Protein AF-A0A3N5YZ69-F1 (afdb_monomer_lite)

Foldseek 3Di:
DPPDDDDDDDDPDLVVVLVVQVVCPPNHADPDDPVSNVVNVVVVVVVCVVVVVVVVD

Secondary structure (DSSP, 8-state):
-----------S-HHHHHHHHHHTGGG----S-HHHHHHHHHHHHHHHHHTTGGG--

pLDDT: mean 93.38, std 9.75, range [52.69, 98.56]

Sequence (57 aa):
EDGSVTLNLNVAALDAVKRWVMRYGKEAEVLEPRELRMMVMEEVKKMGKVYGMDYLQ

Structure (mmCIF, N/CA/C/O backbone):
data_AF-A0A3N5YZ69-F1
#
_entry.id   AF-A0A3N5YZ69-F1
#
loop_
_atom_site.group_PDB
_atom_site.id
_atom_site.type_symbol
_atom_site.label_atom_id
_atom_site.label_alt_id
_atom_site.label_comp_id
_atom_site.label_asym_id
_atom_site.label_entity_id
_atom_site.label_seq_id
_atom_site.pdbx_PDB_ins_code
_atom_site.Cartn_x
_atom_site.Cartn_y
_atom_site.Cartn_z
_atom_site.occupancy
_atom_site.B_iso_or_equiv
_atom_site.auth_seq_id
_atom_site.auth_comp_id
_atom_site.auth_asym_id
_atom_site.auth_atom_id
_atom_site.pdbx_PDB_model_num
ATOM 1 N N . GLU A 1 1 ? 21.633 13.081 2.054 1.00 55.44 1 GLU A N 1
ATOM 2 C CA . GLU A 1 1 ? 20.639 12.295 1.297 1.00 55.44 1 GLU A CA 1
ATOM 3 C C . GLU A 1 1 ? 19.747 11.596 2.305 1.00 55.44 1 GLU A C 1
ATOM 5 O O . GLU A 1 1 ? 20.244 11.244 3.369 1.00 55.44 1 GLU A O 1
ATOM 10 N N . ASP A 1 2 ? 18.451 11.479 2.034 1.00 88.25 2 ASP A N 1
ATOM 11 C CA . ASP A 1 2 ? 17.476 10.897 2.971 1.00 88.25 2 ASP A CA 1
ATOM 12 C C . ASP A 1 2 ? 17.518 9.357 3.023 1.00 88.25 2 ASP A C 1
ATOM 14 O O . ASP A 1 2 ? 16.805 8.745 3.813 1.00 88.25 2 ASP A O 1
ATOM 18 N N . GLY A 1 3 ? 18.381 8.730 2.214 1.00 92.81 3 GLY A N 1
ATOM 19 C CA . GLY A 1 3 ? 18.560 7.280 2.163 1.00 92.81 3 GLY A CA 1
ATOM 20 C C . GLY A 1 3 ? 17.431 6.534 1.446 1.00 92.81 3 GLY A C 1
ATOM 21 O O . GLY A 1 3 ? 17.405 5.305 1.494 1.00 92.81 3 GLY A O 1
ATOM 22 N N . SER A 1 4 ? 16.506 7.245 0.792 1.00 93.94 4 SER A N 1
ATOM 23 C CA . SER A 1 4 ? 15.409 6.640 0.035 1.00 93.94 4 SER A CA 1
ATOM 24 C C . SER A 1 4 ? 15.882 6.007 -1.282 1.00 93.94 4 SER A C 1
ATOM 26 O O . SER A 1 4 ? 16.926 6.356 -1.836 1.00 93.94 4 SER A O 1
ATOM 28 N N . VAL A 1 5 ? 15.105 5.047 -1.799 1.00 95.75 5 VAL A N 1
ATOM 29 C CA . VAL A 1 5 ? 15.350 4.396 -3.096 1.00 95.75 5 VAL A CA 1
ATOM 30 C C . VAL A 1 5 ? 14.057 4.289 -3.899 1.00 95.75 5 VAL A C 1
ATOM 32 O O . VAL A 1 5 ? 12.992 4.024 -3.347 1.00 95.75 5 VAL A O 1
ATOM 35 N N . THR A 1 6 ? 14.151 4.458 -5.220 1.00 96.56 6 THR A N 1
ATOM 36 C CA . THR A 1 6 ? 13.022 4.236 -6.137 1.00 96.56 6 THR A C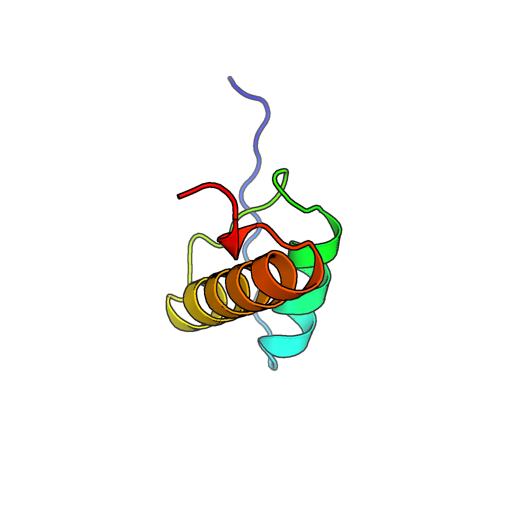A 1
ATOM 37 C C . THR A 1 6 ? 13.108 2.840 -6.746 1.00 96.56 6 THR A C 1
ATOM 39 O O . THR A 1 6 ? 14.100 2.494 -7.387 1.00 96.56 6 THR A O 1
ATOM 42 N N . LEU A 1 7 ? 12.051 2.046 -6.573 1.00 96.38 7 LEU A N 1
ATOM 43 C CA . LEU A 1 7 ? 11.904 0.723 -7.175 1.00 96.38 7 LEU A CA 1
ATOM 44 C C . LEU A 1 7 ? 10.914 0.788 -8.343 1.00 96.38 7 LEU A C 1
ATOM 46 O O . LEU A 1 7 ? 9.748 1.116 -8.146 1.00 96.38 7 LEU A O 1
ATOM 50 N N . ASN A 1 8 ? 11.365 0.406 -9.538 1.00 97.25 8 ASN A N 1
ATOM 51 C CA . ASN A 1 8 ? 10.529 0.314 -10.736 1.00 97.25 8 ASN A CA 1
ATOM 52 C C . ASN A 1 8 ? 10.273 -1.156 -11.088 1.00 97.25 8 ASN A C 1
ATOM 54 O O . ASN A 1 8 ? 11.211 -1.952 -11.138 1.00 97.25 8 ASN A O 1
ATOM 58 N N . LEU A 1 9 ? 9.012 -1.521 -11.334 1.00 95.62 9 LEU A N 1
ATOM 59 C CA . LEU A 1 9 ? 8.587 -2.903 -11.573 1.00 95.62 9 LEU A CA 1
ATOM 60 C C . LEU A 1 9 ? 7.684 -2.997 -12.806 1.00 95.62 9 LEU A C 1
ATOM 62 O O . LEU A 1 9 ? 6.723 -2.244 -12.932 1.00 95.62 9 LEU A O 1
ATOM 66 N N . ASN A 1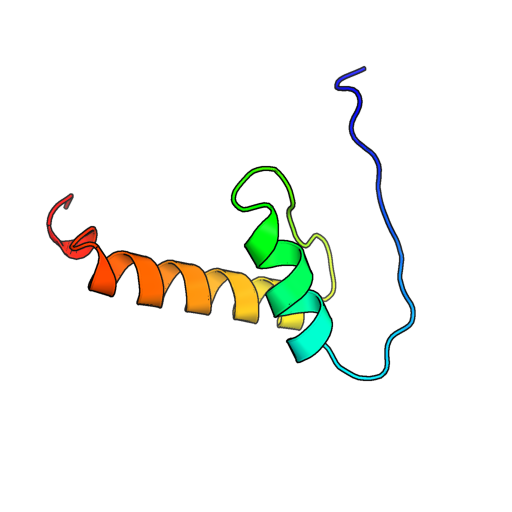 10 ? 7.930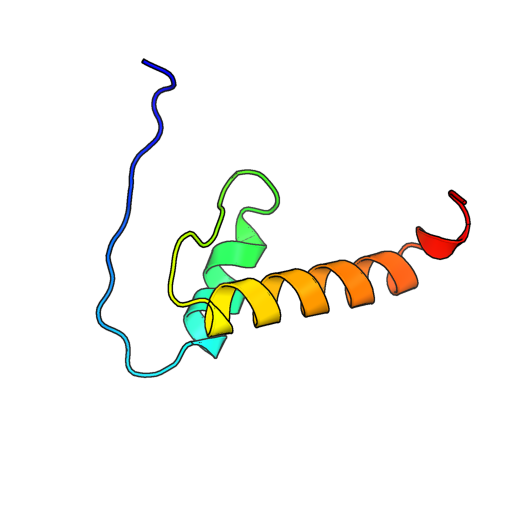 -3.997 -13.653 1.00 96.69 10 ASN A N 1
ATOM 67 C CA . ASN A 1 10 ? 6.993 -4.417 -14.695 1.00 96.69 10 ASN A CA 1
ATOM 68 C C . ASN A 1 10 ? 6.187 -5.607 -14.171 1.00 96.69 10 ASN A C 1
ATOM 70 O O . ASN A 1 10 ? 6.737 -6.686 -13.953 1.00 96.69 10 ASN A O 1
ATOM 74 N N . VAL A 1 11 ? 4.891 -5.407 -13.936 1.00 94.75 11 VAL A N 1
ATOM 75 C CA . VAL A 1 11 ? 4.011 -6.395 -13.296 1.00 94.75 11 VAL A CA 1
ATOM 76 C C . VAL A 1 11 ? 2.731 -6.600 -14.093 1.00 94.75 11 VAL A C 1
ATOM 78 O O . VAL A 1 11 ? 2.240 -5.686 -14.745 1.00 94.75 11 VAL A O 1
ATOM 81 N N . ALA A 1 12 ? 2.158 -7.798 -13.991 1.00 94.19 12 ALA A N 1
ATOM 82 C CA . ALA A 1 12 ? 0.881 -8.121 -14.626 1.00 94.19 12 ALA A CA 1
ATOM 83 C C . ALA A 1 12 ? -0.345 -7.761 -13.762 1.00 94.19 12 ALA A C 1
ATOM 85 O O . ALA A 1 12 ? -1.461 -7.755 -14.271 1.00 94.19 12 ALA A O 1
ATOM 86 N N . ALA A 1 13 ? -0.166 -7.492 -12.460 1.00 96.31 13 ALA A N 1
ATOM 87 C CA . ALA A 1 13 ? -1.273 -7.261 -11.530 1.00 96.31 13 ALA A CA 1
ATOM 88 C C . ALA A 1 13 ? -0.930 -6.230 -10.443 1.00 96.31 13 ALA A C 1
ATOM 90 O O . ALA A 1 13 ? -0.046 -6.452 -9.612 1.00 96.31 13 ALA A O 1
ATOM 91 N N . LEU A 1 14 ? -1.688 -5.129 -10.403 1.00 97.75 14 LEU A N 1
ATOM 92 C CA . LEU A 1 14 ? -1.508 -4.051 -9.424 1.00 97.75 14 LEU A CA 1
ATOM 93 C C . LEU A 1 14 ? -1.954 -4.441 -8.008 1.00 97.75 14 LEU A C 1
ATOM 95 O O . LEU A 1 14 ? -1.379 -3.959 -7.037 1.00 97.75 14 LEU A O 1
ATOM 99 N N . ASP A 1 15 ? -2.912 -5.359 -7.856 1.00 97.56 15 ASP A N 1
ATOM 100 C CA . ASP A 1 15 ? -3.396 -5.792 -6.536 1.00 97.56 15 ASP A CA 1
ATOM 101 C C . ASP A 1 15 ? -2.313 -6.446 -5.671 1.00 97.56 15 ASP A C 1
ATOM 103 O O . ASP A 1 15 ? -2.282 -6.250 -4.452 1.00 97.56 15 ASP A O 1
ATOM 107 N N . ALA A 1 16 ? -1.417 -7.224 -6.285 1.00 96.69 16 ALA A N 1
ATOM 108 C CA . ALA A 1 16 ? -0.294 -7.838 -5.584 1.00 96.69 16 ALA A CA 1
ATOM 109 C C . ALA A 1 16 ? 0.693 -6.768 -5.096 1.00 96.69 16 ALA A C 1
ATOM 111 O O . ALA A 1 16 ? 1.120 -6.798 -3.939 1.00 96.69 16 ALA A O 1
ATOM 112 N N . VAL A 1 17 ? 0.983 -5.778 -5.947 1.00 97.56 17 VAL A N 1
ATOM 113 C CA . VAL A 1 17 ? 1.849 -4.645 -5.598 1.00 97.56 17 VAL A CA 1
ATOM 114 C C . VAL A 1 17 ? 1.209 -3.788 -4.510 1.00 97.56 17 VAL A C 1
ATOM 116 O O . VAL A 1 17 ? 1.890 -3.442 -3.551 1.00 97.56 17 VAL A O 1
ATOM 119 N N . LYS A 1 18 ? -0.106 -3.529 -4.572 1.00 98.00 18 LYS A N 1
ATOM 120 C CA . LYS A 1 18 ? -0.845 -2.816 -3.517 1.00 98.00 18 LYS A CA 1
ATOM 121 C C . LYS A 1 18 ? -0.616 -3.468 -2.156 1.00 98.00 18 LYS A C 1
ATOM 123 O O . LYS A 1 18 ? -0.242 -2.786 -1.209 1.00 98.00 18 LYS A O 1
ATOM 128 N N . ARG A 1 19 ? -0.817 -4.788 -2.046 1.00 97.00 19 ARG A N 1
ATOM 129 C CA . ARG A 1 19 ? -0.617 -5.518 -0.777 1.00 97.00 19 ARG A CA 1
ATOM 130 C C . ARG A 1 19 ? 0.829 -5.448 -0.297 1.00 97.00 19 ARG A C 1
ATOM 132 O O . ARG A 1 19 ? 1.058 -5.313 0.901 1.00 97.00 19 ARG A O 1
ATOM 139 N N . TRP A 1 20 ? 1.784 -5.542 -1.220 1.00 96.44 20 TRP A N 1
ATOM 140 C CA . TRP A 1 20 ? 3.202 -5.430 -0.899 1.00 96.44 20 TRP A CA 1
ATOM 141 C C . TRP A 1 20 ? 3.552 -4.039 -0.356 1.00 96.44 20 TRP A C 1
ATOM 143 O O . TRP A 1 20 ? 4.123 -3.964 0.725 1.00 96.44 20 TRP A O 1
ATOM 153 N N . VAL A 1 21 ? 3.129 -2.959 -1.024 1.00 97.31 21 VAL A N 1
ATOM 154 C CA . VAL A 1 21 ? 3.337 -1.576 -0.556 1.00 97.31 21 VAL A CA 1
ATOM 155 C C . VAL A 1 21 ? 2.703 -1.368 0.819 1.00 97.31 21 VAL A C 1
ATOM 157 O O . VAL A 1 21 ? 3.372 -0.924 1.747 1.00 97.31 21 VAL A O 1
ATOM 160 N N . MET A 1 22 ? 1.437 -1.764 0.987 1.00 97.06 22 MET A N 1
ATOM 161 C CA . MET A 1 22 ? 0.696 -1.581 2.242 1.00 97.06 22 MET A CA 1
ATOM 162 C C . MET A 1 22 ? 1.357 -2.269 3.446 1.00 97.06 22 MET A C 1
ATOM 164 O O . MET A 1 22 ? 1.194 -1.802 4.571 1.00 97.06 22 MET A O 1
ATOM 168 N N . ARG A 1 23 ? 2.133 -3.345 3.238 1.00 97.44 23 ARG A N 1
ATOM 169 C CA . ARG A 1 23 ? 2.886 -4.021 4.309 1.00 97.44 23 ARG A CA 1
ATOM 170 C C . ARG A 1 23 ? 3.913 -3.103 4.982 1.00 97.44 23 ARG A C 1
ATOM 172 O O . ARG A 1 23 ? 4.195 -3.294 6.161 1.00 97.44 23 ARG A O 1
ATOM 179 N N . TYR A 1 24 ? 4.468 -2.139 4.252 1.00 96.44 24 TYR A N 1
ATOM 180 C CA . TYR A 1 24 ? 5.451 -1.184 4.774 1.00 96.44 24 TYR A CA 1
ATOM 181 C C . TYR A 1 24 ? 4.801 0.032 5.451 1.00 96.44 24 TYR A C 1
ATOM 183 O O . TYR A 1 24 ? 5.488 0.815 6.106 1.00 96.44 24 TYR A O 1
ATOM 191 N N . GLY A 1 25 ? 3.480 0.198 5.328 1.00 95.25 25 GLY A N 1
ATOM 192 C CA . GLY A 1 25 ? 2.776 1.356 5.867 1.00 95.25 25 GLY A CA 1
ATOM 193 C C . GLY A 1 25 ? 3.326 2.664 5.294 1.00 95.25 25 GLY A C 1
ATOM 194 O O . GLY A 1 25 ? 3.472 2.799 4.085 1.00 95.25 25 GLY A O 1
ATOM 195 N N . LYS A 1 26 ? 3.638 3.627 6.168 1.00 94.38 26 LYS A N 1
ATOM 196 C CA . LYS A 1 26 ? 4.117 4.963 5.771 1.00 94.38 26 LYS A CA 1
ATOM 197 C C . LYS A 1 26 ? 5.530 4.986 5.168 1.00 94.38 26 LYS A C 1
ATOM 199 O O . LYS A 1 26 ? 5.923 6.013 4.634 1.00 94.38 26 LYS A O 1
ATOM 204 N N . GLU A 1 27 ? 6.288 3.896 5.290 1.00 95.88 27 GLU A N 1
ATOM 205 C CA . GLU A 1 27 ? 7.681 3.815 4.825 1.00 95.88 27 GLU A CA 1
ATOM 206 C C . GLU A 1 27 ? 7.785 3.504 3.319 1.00 95.88 27 GLU A C 1
ATOM 208 O O . GLU A 1 27 ? 8.881 3.482 2.765 1.00 95.88 27 GLU A O 1
ATOM 213 N N . ALA A 1 28 ? 6.658 3.246 2.645 1.00 96.75 28 ALA A N 1
ATOM 214 C CA . ALA A 1 28 ? 6.598 3.076 1.199 1.00 96.75 28 ALA A CA 1
ATOM 215 C C . ALA A 1 28 ? 5.432 3.873 0.608 1.00 96.75 28 ALA A C 1
ATOM 217 O O . ALA A 1 28 ? 4.304 3.806 1.098 1.00 96.75 28 ALA A O 1
ATOM 218 N N . GLU A 1 29 ? 5.685 4.575 -0.495 1.00 96.44 29 GLU A N 1
ATOM 219 C CA . GLU A 1 29 ? 4.653 5.284 -1.245 1.00 96.44 29 GLU A CA 1
ATOM 220 C C . GLU A 1 29 ? 4.648 4.895 -2.725 1.00 96.44 29 GLU A C 1
ATOM 222 O O . GLU A 1 29 ? 5.659 4.495 -3.300 1.00 96.44 29 GLU A O 1
ATOM 227 N N . VAL A 1 30 ? 3.476 5.010 -3.351 1.00 98.06 30 VAL A N 1
ATOM 228 C CA . VAL A 1 30 ? 3.314 4.788 -4.790 1.00 98.06 30 VAL A CA 1
ATOM 229 C C . VAL A 1 30 ? 3.425 6.125 -5.504 1.00 98.06 30 VAL A C 1
ATOM 231 O O . VAL A 1 30 ? 2.548 6.983 -5.354 1.00 98.06 30 VAL A O 1
ATOM 234 N N . LEU A 1 31 ? 4.465 6.265 -6.322 1.00 97.62 31 LEU A N 1
ATOM 235 C CA . LEU A 1 31 ? 4.646 7.418 -7.203 1.00 97.62 31 LEU A CA 1
ATOM 236 C C . LEU A 1 31 ? 3.784 7.277 -8.466 1.00 97.62 31 LEU A C 1
ATOM 238 O O . LEU A 1 31 ? 3.019 8.179 -8.806 1.00 97.62 31 LEU A O 1
ATOM 242 N N . GLU A 1 32 ? 3.826 6.107 -9.107 1.00 97.69 32 GLU A N 1
ATOM 243 C CA . GLU A 1 32 ? 3.056 5.777 -10.307 1.00 97.69 32 GLU A CA 1
ATOM 244 C C . GLU A 1 32 ? 2.810 4.256 -10.426 1.00 97.69 32 GLU A C 1
ATOM 246 O O . GLU A 1 32 ? 3.505 3.474 -9.774 1.00 97.69 32 GLU A O 1
ATOM 251 N N . PRO A 1 33 ? 1.815 3.803 -11.218 1.00 97.81 33 PRO A N 1
ATOM 252 C CA . PRO A 1 33 ? 0.797 4.598 -11.909 1.00 97.81 33 PRO A CA 1
ATOM 253 C C . PRO A 1 33 ? -0.243 5.189 -10.945 1.00 97.81 33 PRO A C 1
ATOM 255 O O . PRO A 1 33 ? -0.458 4.695 -9.835 1.00 97.81 33 PRO A O 1
ATOM 258 N N . ARG A 1 34 ? -0.954 6.233 -11.400 1.00 98.25 34 ARG A N 1
ATOM 259 C CA . ARG A 1 34 ? -2.026 6.897 -10.629 1.00 98.25 34 ARG A CA 1
ATOM 260 C C . ARG A 1 34 ? -3.073 5.910 -10.111 1.00 98.25 34 ARG A C 1
ATOM 262 O O . ARG A 1 34 ? -3.568 6.085 -9.003 1.00 98.25 34 ARG A O 1
ATOM 269 N N . GLU A 1 35 ? -3.406 4.895 -10.901 1.00 98.38 35 GLU A N 1
ATOM 270 C CA . GLU A 1 35 ? -4.364 3.854 -10.524 1.00 98.38 35 GLU A CA 1
ATO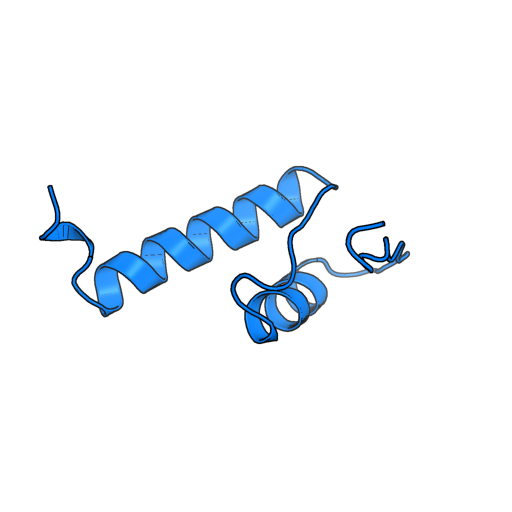M 271 C C . GLU A 1 35 ? -3.949 3.139 -9.232 1.00 98.38 35 GLU A C 1
ATOM 273 O O . GLU A 1 35 ? -4.714 3.125 -8.270 1.00 98.38 35 GLU A O 1
ATOM 278 N N . LEU A 1 36 ? -2.706 2.653 -9.154 1.00 98.38 36 LEU A N 1
ATOM 279 C CA . LEU A 1 36 ? -2.193 1.981 -7.960 1.00 98.38 36 LEU A CA 1
ATOM 280 C C . LEU A 1 36 ? -2.185 2.921 -6.743 1.00 98.38 36 LEU A C 1
ATOM 282 O O . LEU A 1 36 ? -2.576 2.524 -5.643 1.00 98.38 36 LEU A O 1
ATOM 286 N N . ARG A 1 37 ? -1.817 4.192 -6.944 1.00 98.38 37 ARG A N 1
ATOM 287 C CA . ARG A 1 37 ? -1.857 5.212 -5.886 1.00 98.38 37 ARG A CA 1
ATOM 288 C C . ARG A 1 37 ? -3.276 5.425 -5.348 1.00 98.38 37 ARG A C 1
ATOM 290 O O . ARG A 1 37 ? -3.471 5.520 -4.137 1.00 98.38 37 ARG A O 1
ATOM 297 N N . MET A 1 38 ? -4.273 5.463 -6.232 1.00 98.56 38 MET A N 1
ATOM 298 C CA . MET A 1 38 ? -5.685 5.571 -5.851 1.00 98.56 38 MET A CA 1
ATOM 299 C C . MET A 1 38 ? -6.162 4.337 -5.080 1.00 98.56 38 MET A C 1
ATOM 301 O O . MET A 1 38 ? -6.874 4.487 -4.088 1.00 98.56 38 MET A O 1
ATOM 305 N N . MET A 1 39 ? -5.740 3.135 -5.486 1.00 98.56 39 MET A N 1
ATOM 306 C CA . MET A 1 39 ? -6.083 1.896 -4.782 1.00 98.56 39 MET A CA 1
ATOM 307 C C . MET A 1 39 ? -5.543 1.882 -3.344 1.00 98.56 39 MET A C 1
ATOM 309 O O . MET A 1 39 ? -6.265 1.484 -2.432 1.00 98.56 39 MET A O 1
ATOM 313 N N . VAL A 1 40 ? -4.298 2.331 -3.132 1.00 98.19 40 VAL A N 1
ATOM 314 C CA . VAL A 1 40 ? -3.694 2.473 -1.793 1.00 98.19 40 VAL A CA 1
ATOM 315 C C . VAL A 1 40 ? -4.452 3.506 -0.961 1.00 98.19 40 VAL A C 1
ATOM 317 O O . VAL A 1 40 ? -4.843 3.214 0.166 1.00 98.19 40 VAL A O 1
ATOM 320 N N . MET A 1 41 ? -4.721 4.689 -1.521 1.00 97.44 41 MET A N 1
ATOM 321 C CA . MET A 1 41 ? -5.460 5.744 -0.821 1.00 97.44 41 MET A CA 1
ATOM 322 C C . MET A 1 41 ? -6.847 5.265 -0.368 1.00 97.44 41 MET A C 1
ATOM 324 O O . MET A 1 41 ? -7.257 5.540 0.758 1.00 97.44 41 MET A O 1
ATOM 328 N N . GLU A 1 42 ? -7.576 4.558 -1.231 1.00 98.06 42 GLU A N 1
ATOM 329 C CA . GLU A 1 42 ? -8.905 4.040 -0.902 1.00 98.06 42 GLU A CA 1
ATOM 330 C C . GLU A 1 42 ? -8.850 2.958 0.187 1.00 98.06 42 GLU A C 1
ATOM 332 O O . GLU A 1 42 ? -9.705 2.931 1.072 1.00 98.06 42 GLU A O 1
ATOM 337 N N . GLU A 1 43 ? -7.825 2.101 0.173 1.00 97.69 43 GLU A N 1
ATOM 338 C CA . GLU A 1 43 ? -7.592 1.124 1.241 1.00 97.69 43 GLU A CA 1
ATOM 339 C C . GLU A 1 43 ? -7.321 1.819 2.582 1.00 97.69 43 GLU A C 1
ATOM 341 O O . GLU A 1 43 ? -7.973 1.509 3.575 1.00 97.69 43 GLU A O 1
ATOM 346 N N . VAL A 1 44 ? -6.434 2.820 2.604 1.00 96.19 44 VAL A N 1
ATOM 347 C CA . VAL A 1 44 ? -6.124 3.601 3.813 1.00 96.19 44 VAL A CA 1
ATOM 348 C C . VAL A 1 44 ? -7.371 4.303 4.355 1.00 96.19 44 VAL A C 1
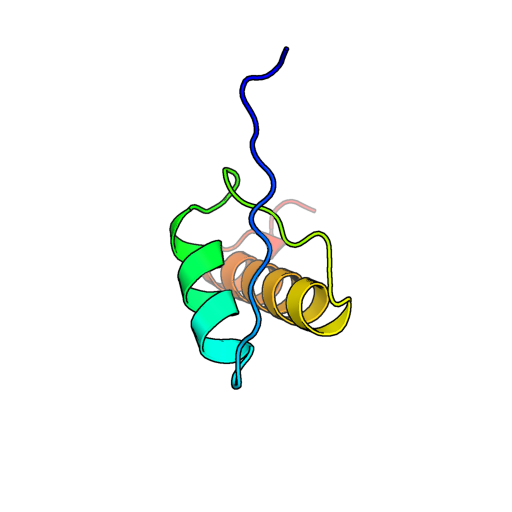ATOM 350 O O . VAL A 1 44 ? -7.604 4.276 5.560 1.00 96.19 44 VAL A O 1
ATOM 353 N N . LYS A 1 45 ? -8.222 4.871 3.489 1.00 95.44 45 LYS A N 1
ATOM 354 C CA . LYS A 1 45 ? -9.506 5.457 3.911 1.00 95.44 45 LYS A CA 1
ATOM 355 C C . LYS A 1 45 ? -10.407 4.422 4.579 1.00 95.44 45 LYS A C 1
ATOM 357 O O . LYS A 1 45 ? -10.947 4.691 5.647 1.00 95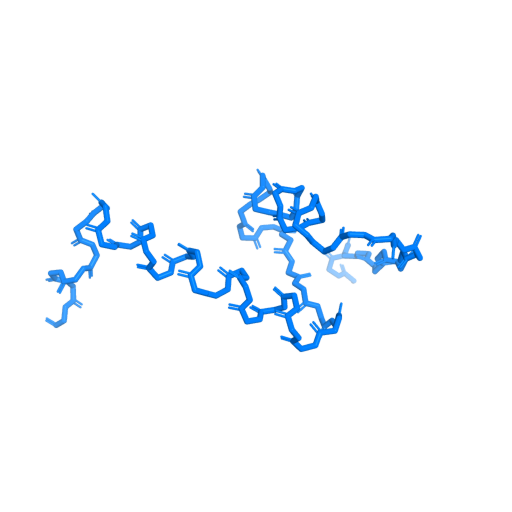.44 45 LYS A O 1
ATOM 362 N N . LYS A 1 46 ? -10.562 3.238 3.979 1.00 95.94 46 LYS A N 1
ATOM 363 C CA . LYS A 1 46 ? -11.360 2.141 4.554 1.00 95.94 46 LYS A CA 1
ATOM 364 C C . LYS A 1 46 ? -10.791 1.668 5.889 1.00 95.94 46 LYS A C 1
ATOM 366 O O . LYS A 1 46 ? -11.555 1.476 6.830 1.00 95.94 46 LYS A O 1
ATOM 371 N N . MET A 1 47 ? -9.469 1.540 5.993 1.00 95.19 47 MET A N 1
ATOM 372 C CA . MET A 1 47 ? -8.786 1.225 7.250 1.00 95.19 47 MET A CA 1
ATOM 373 C C . MET A 1 47 ? -9.038 2.300 8.307 1.00 95.19 47 MET A C 1
ATOM 375 O O . MET A 1 47 ? -9.318 1.965 9.454 1.00 95.19 47 MET A O 1
ATOM 379 N N . GLY A 1 48 ? -9.015 3.578 7.922 1.00 94.31 48 GLY A N 1
ATOM 380 C CA . GLY A 1 48 ? -9.351 4.687 8.812 1.00 94.31 48 GLY A CA 1
ATOM 381 C C . GLY A 1 48 ? -10.714 4.498 9.474 1.00 94.31 48 GLY A C 1
ATOM 382 O O . GLY A 1 48 ? -10.817 4.616 10.692 1.00 94.31 48 GLY A O 1
ATOM 383 N N . LYS A 1 49 ? -11.729 4.076 8.711 1.00 94.62 49 LYS A N 1
ATOM 384 C CA . LYS A 1 49 ? -13.061 3.755 9.256 1.00 94.62 49 LYS A CA 1
ATOM 385 C C . LYS A 1 49 ? -13.025 2.604 10.260 1.00 94.62 49 LYS A C 1
ATOM 387 O O . LYS A 1 49 ? -13.645 2.692 11.314 1.00 94.62 49 LYS A O 1
ATOM 392 N N . VAL A 1 50 ? -12.277 1.538 9.957 1.00 95.25 50 VAL A N 1
ATOM 393 C CA . VAL A 1 50 ? -12.119 0.367 10.846 1.00 95.25 50 VAL A CA 1
ATOM 394 C C . VAL A 1 50 ? -11.519 0.766 12.195 1.00 95.25 50 VAL A C 1
ATOM 396 O O . VAL A 1 50 ? -11.949 0.262 13.229 1.00 95.25 50 VAL A O 1
ATOM 399 N N . TYR A 1 51 ? -10.561 1.692 12.193 1.00 94.25 51 TYR A N 1
ATOM 400 C CA . TYR A 1 51 ? -9.899 2.172 13.407 1.00 94.25 51 TYR A CA 1
ATOM 401 C C . TYR A 1 51 ? -10.557 3.415 14.028 1.00 94.25 51 TYR A C 1
ATOM 403 O O . TYR A 1 51 ? -10.004 3.990 14.962 1.00 94.25 51 TYR A O 1
ATOM 411 N N . GLY A 1 52 ? -11.729 3.838 13.540 1.00 90.94 52 GLY A N 1
ATOM 412 C CA . GLY A 1 52 ? -12.454 4.986 14.090 1.00 90.94 52 GLY A CA 1
ATOM 413 C C . GLY A 1 52 ? -11.775 6.338 13.842 1.00 90.94 52 GLY A C 1
ATOM 414 O O . GLY A 1 52 ? -11.988 7.282 14.595 1.00 90.94 52 GLY A O 1
ATOM 415 N N . MET A 1 53 ? -10.964 6.473 12.790 1.00 89.44 53 MET A N 1
ATOM 416 C CA . MET A 1 53 ? -10.346 7.756 12.425 1.00 89.44 53 MET A CA 1
ATOM 417 C C . MET A 1 53 ? -11.368 8.802 11.954 1.00 89.44 53 MET A C 1
ATOM 419 O O . MET A 1 53 ? -11.051 9.987 11.920 1.00 89.44 53 MET A O 1
ATOM 423 N N . ASP A 1 54 ? -12.601 8.386 11.656 1.00 81.50 54 ASP A N 1
ATOM 424 C CA . ASP A 1 54 ? -13.712 9.281 11.323 1.00 81.50 54 ASP A CA 1
ATOM 425 C C . ASP A 1 54 ? -14.117 10.198 12.504 1.00 81.50 54 ASP A C 1
ATOM 427 O O . ASP A 1 54 ? -14.770 11.213 12.281 1.00 81.50 54 ASP A O 1
ATOM 431 N N . TYR A 1 55 ? -13.710 9.886 13.748 1.00 70.12 55 TYR A N 1
ATOM 432 C CA . TYR A 1 55 ? -13.981 10.705 14.944 1.00 70.12 55 TYR A CA 1
ATOM 433 C C . TYR A 1 55 ? -12.967 11.840 15.182 1.00 70.12 55 TYR A C 1
ATOM 435 O O . TYR A 1 55 ? -13.129 12.601 16.131 1.00 70.12 55 TYR A O 1
ATOM 443 N N . LEU A 1 56 ? -11.912 11.948 14.365 1.00 61.84 56 LEU A N 1
ATOM 444 C CA . LEU A 1 56 ? -10.863 12.974 14.498 1.00 61.84 56 LEU A CA 1
ATOM 445 C C . LEU A 1 56 ? -11.155 14.255 13.685 1.00 61.84 56 LEU A C 1
ATOM 447 O O . LEU A 1 56 ? -10.219 14.970 13.329 1.00 61.84 56 LEU A O 1
ATOM 451 N N . GLN A 1 57 ? -12.427 14.513 13.356 1.00 52.69 57 GLN A N 1
ATOM 452 C CA . GLN A 1 57 ? -12.872 15.731 12.661 1.00 52.69 57 GLN A CA 1
ATOM 453 C C . GLN A 1 57 ? -12.985 16.938 13.591 1.00 52.69 57 GLN A C 1
ATOM 455 O O . GLN A 1 57 ? -13.500 16.774 14.719 1.00 52.69 57 GLN A O 1
#

Radius of gyration: 13.16 Å; chains: 1; bounding box: 35×24×30 Å